Protein AF-A0A7U6GHU3-F1 (afdb_monomer_lite)

Organism: NCBI:txid1076588

Structure (mmCIF, N/CA/C/O backbone):
data_AF-A0A7U6GHU3-F1
#
_entry.id   AF-A0A7U6GHU3-F1
#
loop_
_atom_site.group_PDB
_atom_site.id
_atom_site.type_symbol
_atom_site.label_atom_id
_atom_site.label_alt_id
_atom_site.label_comp_id
_atom_site.label_asym_id
_atom_site.label_entity_id
_atom_site.label_seq_id
_atom_site.pdbx_PDB_ins_code
_atom_site.Cartn_x
_atom_site.Cartn_y
_atom_site.Cartn_z
_atom_site.occupancy
_atom_site.B_iso_or_equiv
_atom_site.auth_seq_id
_atom_site.auth_comp_id
_atom_site.auth_asym_id
_atom_site.auth_atom_id
_atom_site.pdbx_PDB_model_num
ATOM 1 N N . MET A 1 1 ? 19.789 -20.268 10.581 1.00 35.75 1 MET A N 1
ATOM 2 C CA . MET A 1 1 ? 18.664 -19.649 11.307 1.00 35.75 1 MET A CA 1
ATOM 3 C C . MET A 1 1 ? 18.310 -18.419 10.506 1.00 35.75 1 MET A C 1
ATOM 5 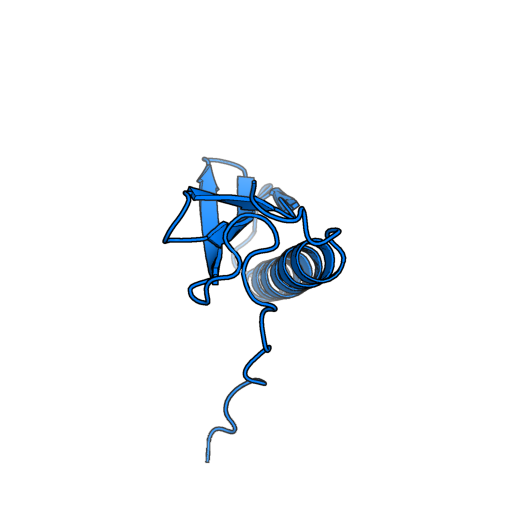O O . MET A 1 1 ? 19.188 -17.592 10.324 1.00 35.75 1 MET A O 1
ATOM 9 N N . ILE A 1 2 ? 17.135 -18.400 9.884 1.00 40.69 2 ILE A N 1
ATOM 10 C CA . ILE A 1 2 ? 16.665 -17.239 9.125 1.00 40.69 2 ILE A CA 1
ATOM 11 C C . ILE A 1 2 ? 15.994 -16.359 10.173 1.00 40.69 2 ILE A C 1
ATOM 13 O O . ILE A 1 2 ? 14.997 -16.778 10.759 1.00 40.69 2 ILE A O 1
ATOM 17 N N . GLU A 1 3 ? 16.611 -15.232 10.509 1.00 32.97 3 GLU A N 1
ATOM 18 C CA . GLU A 1 3 ? 15.977 -14.232 11.364 1.00 32.97 3 GLU A CA 1
ATOM 19 C C . GLU A 1 3 ? 14.723 -13.736 10.628 1.00 32.97 3 GLU A C 1
ATOM 21 O O . GLU A 1 3 ? 14.819 -13.454 9.428 1.00 32.97 3 GLU A O 1
ATOM 26 N N . PRO A 1 4 ? 13.539 -13.697 11.268 1.00 44.53 4 PRO A N 1
ATOM 27 C CA . PRO A 1 4 ? 12.375 -13.116 10.625 1.00 44.53 4 PRO A CA 1
ATOM 28 C C . PRO A 1 4 ? 12.723 -11.661 10.328 1.00 44.53 4 PRO A C 1
ATOM 30 O O . PRO A 1 4 ? 13.050 -10.897 11.237 1.00 44.53 4 PRO A O 1
ATOM 33 N N . MET A 1 5 ? 12.717 -11.311 9.039 1.00 40.84 5 MET A N 1
ATOM 34 C CA . MET A 1 5 ? 12.734 -9.923 8.595 1.00 40.84 5 MET A CA 1
ATOM 35 C C . MET A 1 5 ? 11.699 -9.199 9.447 1.00 40.84 5 MET A C 1
ATOM 37 O O . MET A 1 5 ? 10.550 -9.633 9.502 1.00 40.84 5 MET A O 1
ATOM 41 N N . THR A 1 6 ? 12.175 -8.209 10.196 1.00 47.62 6 THR A N 1
ATOM 42 C CA . THR A 1 6 ? 11.499 -7.466 11.258 1.00 47.62 6 THR A CA 1
ATOM 43 C C . THR A 1 6 ? 9.983 -7.485 11.072 1.00 47.62 6 THR A C 1
ATOM 45 O O . THR A 1 6 ? 9.495 -6.917 10.097 1.00 47.62 6 THR A O 1
ATOM 48 N N . GLU A 1 7 ? 9.239 -8.161 11.958 1.00 50.44 7 GLU A N 1
ATOM 49 C CA . GLU A 1 7 ? 7.773 -8.090 11.989 1.00 50.44 7 GLU A CA 1
ATOM 50 C C . GLU A 1 7 ? 7.398 -6.613 12.178 1.00 50.44 7 GLU A C 1
ATOM 52 O O . GLU A 1 7 ? 7.431 -6.081 13.285 1.00 50.44 7 GLU A O 1
ATOM 57 N N . ARG A 1 8 ? 7.168 -5.898 11.070 1.00 63.12 8 ARG A N 1
ATOM 58 C CA . ARG A 1 8 ? 6.836 -4.474 11.087 1.00 63.12 8 ARG A CA 1
ATOM 59 C C . ARG A 1 8 ? 5.455 -4.349 11.716 1.00 63.12 8 ARG A C 1
ATOM 61 O O . ARG A 1 8 ? 4.458 -4.742 11.113 1.00 63.12 8 ARG A O 1
ATOM 68 N N . GLU A 1 9 ? 5.402 -3.827 12.937 1.00 66.69 9 GLU A N 1
ATOM 69 C CA . GLU A 1 9 ? 4.146 -3.621 13.652 1.00 66.69 9 GLU A CA 1
ATOM 70 C C . GLU A 1 9 ? 3.333 -2.513 12.969 1.00 66.69 9 GLU A C 1
ATOM 72 O O . GLU A 1 9 ? 3.626 -1.320 13.077 1.00 66.69 9 GLU A O 1
ATOM 77 N N . LEU A 1 10 ? 2.292 -2.914 12.240 1.00 74.62 10 LEU A N 1
ATOM 78 C CA . LEU A 1 10 ? 1.283 -1.995 11.728 1.00 74.62 10 LEU A CA 1
ATOM 79 C C . LEU A 1 10 ? 0.377 -1.555 12.876 1.00 74.62 10 LEU A C 1
ATOM 81 O O . LEU A 1 10 ? -0.192 -2.382 13.595 1.00 74.62 10 LEU A O 1
ATOM 85 N N . SER A 1 11 ? 0.208 -0.243 13.029 1.00 83.00 11 SER A N 1
ATOM 86 C CA . SER A 1 11 ? -0.766 0.289 13.975 1.00 83.00 11 SER A CA 1
ATOM 87 C C . SER A 1 11 ? -2.189 -0.173 13.610 1.00 83.00 11 SER A C 1
ATOM 89 O O . SER A 1 11 ? -2.501 -0.402 12.431 1.00 83.00 11 SER A O 1
ATOM 91 N N . PRO A 1 12 ? -3.082 -0.330 14.609 1.00 87.31 12 PRO A N 1
ATOM 92 C CA . PRO A 1 12 ? -4.481 -0.647 14.352 1.00 87.31 12 PRO A CA 1
ATOM 93 C C . PRO A 1 12 ? -5.100 0.359 13.387 1.00 87.31 12 PRO A C 1
ATOM 95 O O . PRO A 1 12 ? -4.703 1.524 13.367 1.00 87.31 12 PRO A O 1
ATOM 98 N N . CYS A 1 13 ? -6.101 -0.075 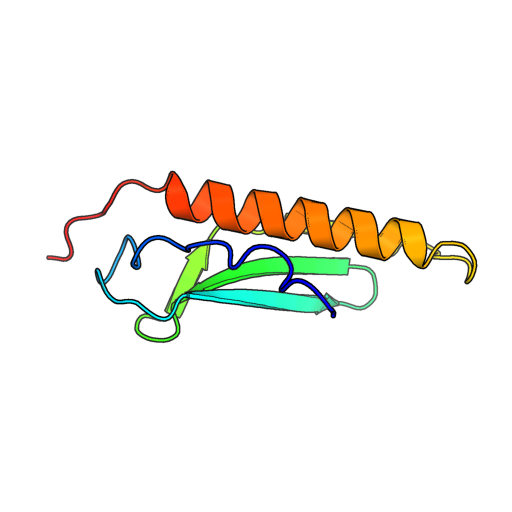12.622 1.00 88.19 13 CYS A N 1
ATOM 99 C CA . CYS A 1 13 ? -6.716 0.772 11.612 1.00 88.19 13 CYS A CA 1
ATOM 100 C C . CYS A 1 13 ? -7.123 2.139 12.182 1.00 88.19 13 CYS A C 1
ATOM 102 O O . CYS A 1 13 ? -7.907 2.165 13.133 1.00 88.19 13 CYS A O 1
ATOM 104 N N . PRO A 1 14 ? -6.687 3.268 11.594 1.00 84.88 14 PRO A N 1
ATOM 105 C CA . PRO A 1 14 ? -7.060 4.587 12.087 1.00 84.88 14 PRO A CA 1
ATOM 106 C C . PRO A 1 14 ? -8.550 4.891 11.884 1.00 84.88 14 PRO A C 1
ATOM 108 O O . PRO A 1 14 ? -9.032 5.843 12.476 1.00 84.88 14 PRO A O 1
ATOM 111 N N . PHE A 1 15 ? -9.273 4.086 11.091 1.00 85.62 15 PHE A N 1
ATOM 112 C CA . PHE A 1 15 ? -10.704 4.255 10.818 1.00 85.62 15 PHE A CA 1
ATOM 113 C C . PHE A 1 15 ? -11.600 3.370 11.699 1.00 85.62 15 PHE A C 1
ATOM 115 O O . PHE A 1 15 ? -12.594 3.842 12.241 1.00 85.62 15 PHE A O 1
ATOM 122 N N . CYS A 1 16 ? -11.286 2.073 11.831 1.00 88.81 16 CYS A N 1
ATOM 123 C CA . CYS A 1 16 ? -12.120 1.122 12.585 1.00 88.81 16 CYS A CA 1
ATOM 124 C C . CYS A 1 16 ? -11.498 0.652 13.909 1.00 88.81 16 CYS A C 1
ATOM 126 O O . CYS A 1 16 ? -12.142 -0.074 14.662 1.00 88.81 16 CYS A O 1
ATOM 128 N N . GLY A 1 17 ? -10.246 1.026 14.193 1.00 87.00 17 GLY A N 1
ATOM 129 C CA . GLY A 1 17 ? -9.519 0.662 15.412 1.00 87.00 17 GLY A CA 1
ATOM 130 C C . GLY A 1 17 ? -9.096 -0.807 15.510 1.00 87.00 17 GLY A C 1
ATOM 131 O O . GLY A 1 17 ? -8.512 -1.197 16.519 1.00 87.00 17 GLY A O 1
ATOM 132 N N . GLN A 1 18 ? -9.382 -1.633 14.499 1.00 87.44 18 GLN A N 1
ATOM 133 C CA . GLN A 1 18 ? -9.107 -3.071 14.530 1.00 87.44 18 GLN A CA 1
ATOM 134 C C . GLN A 1 18 ? -7.737 -3.412 13.929 1.00 87.44 18 GLN A C 1
ATOM 136 O O . GLN A 1 18 ? -7.227 -2.707 13.055 1.00 87.44 18 GLN A O 1
ATOM 141 N N . GLN A 1 19 ? -7.152 -4.517 14.396 1.00 84.38 19 GLN A N 1
ATOM 142 C CA . GLN A 1 19 ? -6.004 -5.149 13.742 1.00 84.38 19 GLN A CA 1
ATOM 143 C C . GLN A 1 19 ? -6.452 -5.873 12.462 1.00 84.38 19 GLN A C 1
ATOM 145 O O . GLN A 1 19 ? -7.622 -6.228 12.324 1.00 84.38 19 G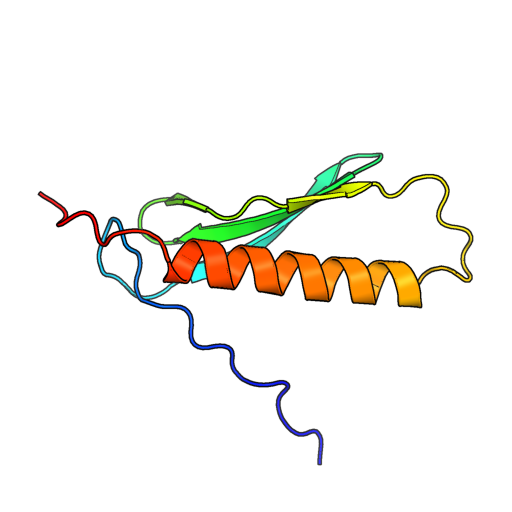LN A O 1
ATOM 150 N N . GLY A 1 20 ? -5.518 -6.102 11.537 1.00 83.44 20 GLY A N 1
ATOM 151 C CA . GLY A 1 20 ? -5.796 -6.740 10.240 1.00 83.44 20 GLY A CA 1
ATOM 152 C C . GLY A 1 20 ? -5.419 -5.865 9.048 1.00 83.44 20 GLY A C 1
ATOM 153 O O . GLY A 1 20 ? -6.164 -5.794 8.069 1.00 83.44 20 GLY A O 1
ATOM 154 N N . ILE A 1 21 ? -4.299 -5.149 9.169 1.00 87.94 21 ILE A N 1
ATOM 155 C CA . ILE A 1 21 ? -3.746 -4.334 8.090 1.00 87.94 21 ILE A CA 1
ATOM 156 C C . ILE A 1 21 ? -2.740 -5.180 7.335 1.00 87.94 21 ILE A C 1
ATOM 158 O O . ILE A 1 21 ? -1.911 -5.850 7.947 1.00 87.94 21 ILE A O 1
ATOM 162 N N . VAL A 1 22 ? -2.829 -5.148 6.015 1.00 89.69 22 VAL A N 1
ATOM 163 C CA . VAL A 1 22 ? -1.905 -5.829 5.113 1.00 89.69 22 VAL A CA 1
ATOM 164 C C . VAL A 1 22 ? -1.357 -4.841 4.103 1.00 89.69 22 VAL A C 1
ATOM 166 O O . VAL A 1 22 ? -1.995 -3.832 3.804 1.00 89.69 22 VAL A O 1
ATOM 169 N N . ILE A 1 23 ? -0.187 -5.148 3.559 1.00 89.94 23 ILE A N 1
ATOM 170 C CA . ILE A 1 23 ? 0.346 -4.441 2.400 1.00 89.94 23 ILE A CA 1
ATOM 171 C C . ILE A 1 23 ? -0.071 -5.215 1.157 1.00 89.94 23 ILE A C 1
ATOM 173 O O . ILE A 1 23 ? 0.158 -6.422 1.063 1.00 89.94 23 ILE A O 1
ATOM 177 N N . LEU A 1 24 ? -0.720 -4.524 0.228 1.00 90.50 24 LEU A N 1
ATOM 178 C CA . LEU A 1 24 ? -1.119 -5.062 -1.062 1.00 90.50 24 LEU A CA 1
ATOM 179 C C . LEU A 1 24 ? -0.232 -4.478 -2.153 1.00 90.50 24 LEU A C 1
ATOM 181 O O . LEU A 1 24 ? 0.171 -3.318 -2.083 1.00 90.50 24 LEU A O 1
ATOM 185 N N . VAL A 1 25 ? 0.043 -5.307 -3.156 1.00 89.62 25 VAL A N 1
ATOM 186 C CA . VAL A 1 25 ? 0.737 -4.917 -4.381 1.00 89.62 25 VAL A CA 1
ATOM 187 C C . VAL A 1 25 ? -0.196 -5.227 -5.547 1.00 89.62 25 VAL A C 1
ATOM 189 O O . VAL A 1 25 ? -0.462 -6.395 -5.834 1.00 89.62 25 VAL A O 1
ATOM 192 N N . GLU A 1 26 ? -0.734 -4.194 -6.186 1.00 90.56 26 GLU A N 1
ATOM 193 C CA . GLU A 1 26 ? -1.555 -4.311 -7.394 1.00 90.56 26 GLU A CA 1
ATOM 194 C C . GLU A 1 26 ? -0.654 -4.105 -8.622 1.00 90.56 26 GLU A C 1
ATOM 196 O O . GLU A 1 26 ? 0.089 -3.130 -8.698 1.00 90.56 26 GLU A O 1
ATOM 201 N N . ALA A 1 27 ? -0.680 -5.046 -9.569 1.00 87.94 27 ALA A N 1
ATOM 202 C CA . ALA A 1 27 ? 0.152 -4.993 -10.767 1.00 87.94 27 ALA A CA 1
ATOM 203 C C . ALA A 1 27 ? -0.661 -4.553 -11.990 1.00 87.94 27 ALA A C 1
ATOM 205 O O . ALA A 1 27 ? -1.647 -5.193 -12.359 1.00 87.94 27 ALA A O 1
ATOM 206 N N . GLU A 1 28 ? -0.193 -3.499 -12.644 1.00 87.62 28 GLU A N 1
ATOM 207 C CA . GLU A 1 28 ? -0.636 -3.012 -13.946 1.00 87.62 28 GLU A CA 1
ATOM 208 C C . GLU A 1 28 ? 0.468 -3.253 -14.995 1.00 87.62 28 GLU A C 1
ATOM 210 O O . GLU A 1 28 ? 1.620 -3.494 -14.630 1.00 87.62 28 GLU A O 1
ATOM 215 N N . PRO A 1 29 ? 0.173 -3.200 -16.309 1.00 82.62 29 PRO A N 1
ATOM 216 C CA . PRO A 1 29 ? 1.136 -3.565 -17.355 1.00 82.62 29 PRO A CA 1
ATOM 217 C C . PRO A 1 29 ? 2.505 -2.870 -17.269 1.00 82.62 29 PRO A C 1
ATOM 219 O O . PRO A 1 29 ? 3.509 -3.452 -17.670 1.00 82.62 29 PRO A O 1
ATOM 222 N N . GLU A 1 30 ? 2.550 -1.648 -16.737 1.00 86.06 30 GLU A N 1
ATOM 223 C CA . GLU A 1 30 ? 3.774 -0.847 -16.611 1.00 86.06 30 GLU A CA 1
ATOM 224 C C . GLU A 1 30 ? 4.034 -0.363 -15.175 1.00 86.06 30 GLU A C 1
ATOM 226 O O . GLU A 1 30 ? 5.017 0.342 -14.942 1.00 86.06 30 GLU A O 1
ATOM 231 N N . TRP A 1 31 ? 3.185 -0.738 -14.211 1.00 87.62 31 TRP A N 1
ATOM 232 C CA . TRP A 1 31 ? 3.193 -0.175 -12.858 1.00 87.62 31 TRP A CA 1
ATOM 233 C C . TRP A 1 31 ? 2.914 -1.223 -11.782 1.00 87.62 31 TRP A C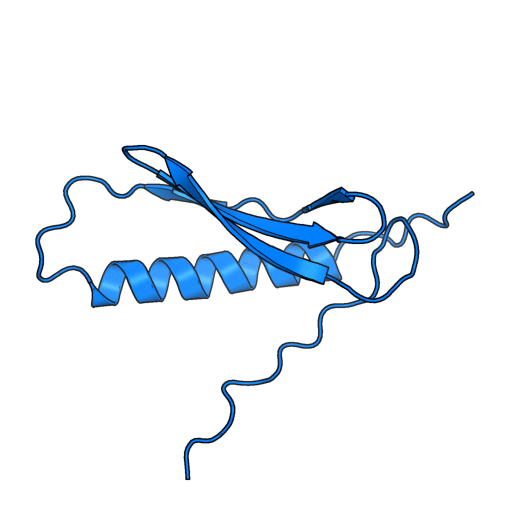 1
ATOM 235 O O . TRP A 1 31 ? 2.149 -2.159 -11.989 1.00 87.62 31 TRP A O 1
ATOM 245 N N . LEU A 1 32 ? 3.512 -1.047 -10.609 1.00 89.75 32 LEU A N 1
ATOM 246 C CA . LEU A 1 32 ? 3.147 -1.753 -9.383 1.00 89.75 32 LEU A CA 1
ATOM 247 C C . LEU A 1 32 ? 2.681 -0.722 -8.361 1.00 89.75 32 LEU A C 1
ATOM 249 O O . LEU A 1 32 ? 3.415 0.212 -8.062 1.00 89.75 32 LEU A O 1
ATOM 253 N N . HIS A 1 33 ? 1.492 -0.894 -7.803 1.00 90.38 33 HIS A N 1
ATOM 254 C CA . HIS A 1 33 ? 0.945 -0.027 -6.765 1.00 90.38 33 HIS A CA 1
ATOM 255 C C . HIS A 1 33 ? 1.049 -0.740 -5.427 1.00 90.38 33 HIS A C 1
ATOM 257 O O . HIS A 1 33 ? 0.396 -1.761 -5.219 1.00 90.38 33 HIS A O 1
ATOM 263 N N . VAL A 1 34 ? 1.864 -0.209 -4.518 1.00 92.00 34 VAL A N 1
ATOM 264 C CA . VAL A 1 34 ? 2.019 -0.734 -3.157 1.00 92.00 34 VAL A CA 1
ATOM 265 C C . VAL A 1 34 ? 1.226 0.140 -2.199 1.00 92.00 34 VAL A C 1
ATOM 267 O O . VAL A 1 34 ? 1.414 1.352 -2.195 1.00 92.00 34 VAL A O 1
ATOM 270 N N . PHE A 1 35 ? 0.342 -0.437 -1.389 1.00 91.50 35 PHE A N 1
ATOM 271 C CA . PHE A 1 35 ? -0.457 0.326 -0.424 1.00 91.50 35 PHE A CA 1
ATOM 272 C C . PHE A 1 35 ? -0.868 -0.517 0.785 1.00 91.50 35 PHE A C 1
ATOM 274 O O . PHE A 1 35 ? -0.993 -1.739 0.713 1.00 91.50 35 PHE A O 1
ATOM 281 N N . ALA A 1 36 ? -1.129 0.147 1.909 1.00 90.88 36 ALA A N 1
ATOM 282 C CA . ALA A 1 36 ? -1.707 -0.464 3.097 1.00 90.88 36 ALA A CA 1
ATOM 283 C C . ALA A 1 36 ? -3.232 -0.598 2.959 1.00 90.88 36 ALA A C 1
ATOM 285 O O . ALA A 1 36 ? -3.916 0.312 2.485 1.00 90.88 36 ALA A O 1
ATOM 286 N N . HIS A 1 37 ? -3.780 -1.728 3.401 1.00 90.31 37 HIS A N 1
ATOM 287 C CA . HIS A 1 37 ? -5.197 -2.060 3.317 1.00 90.31 37 HIS A CA 1
ATOM 288 C C . HIS A 1 37 ? -5.708 -2.685 4.617 1.00 90.31 37 HIS A C 1
ATOM 290 O O . HIS A 1 37 ? -5.120 -3.630 5.137 1.00 90.31 37 HIS A O 1
ATOM 296 N N . CYS A 1 38 ? -6.844 -2.202 5.123 1.00 91.00 38 CYS A N 1
ATOM 297 C CA . CYS A 1 38 ? -7.547 -2.828 6.239 1.00 91.00 38 CYS A CA 1
ATOM 298 C C . CYS A 1 38 ? -8.572 -3.849 5.740 1.00 91.00 38 CYS A C 1
ATOM 300 O O . CYS A 1 38 ? -9.578 -3.463 5.144 1.00 91.00 38 CYS A O 1
ATOM 302 N N . HIS A 1 39 ? -8.393 -5.127 6.084 1.00 88.94 39 HIS A N 1
ATOM 303 C CA . HIS A 1 39 ? -9.339 -6.182 5.702 1.00 88.94 39 HIS A CA 1
ATOM 304 C C . HIS A 1 39 ? -10.741 -6.027 6.309 1.00 88.94 39 HIS A C 1
ATOM 306 O O . HIS A 1 39 ? -11.703 -6.549 5.751 1.00 88.94 39 HIS A O 1
ATOM 312 N N . ASN A 1 40 ? -10.879 -5.310 7.429 1.00 88.94 40 ASN A N 1
ATOM 313 C CA . ASN A 1 40 ? -12.150 -5.249 8.155 1.00 88.94 40 ASN A CA 1
ATOM 314 C C . ASN A 1 40 ? -13.073 -4.135 7.652 1.00 88.94 40 ASN A C 1
ATOM 316 O O . ASN A 1 40 ? -14.282 -4.334 7.586 1.00 88.94 40 ASN A O 1
ATOM 320 N N . CYS A 1 41 ? -12.528 -2.963 7.310 1.00 89.62 41 CYS A N 1
ATOM 321 C CA . CYS A 1 41 ? -13.324 -1.819 6.840 1.00 89.62 41 CYS A CA 1
ATOM 322 C C . CYS A 1 41 ? -13.032 -1.404 5.392 1.00 89.62 41 CYS A C 1
ATOM 324 O O . CYS A 1 41 ? -13.706 -0.521 4.869 1.00 89.62 41 CYS A O 1
ATOM 326 N N . GLY A 1 42 ? -12.033 -2.007 4.744 1.00 89.12 42 GLY A N 1
ATOM 327 C CA . GLY A 1 42 ? -11.663 -1.712 3.362 1.00 89.12 42 GLY A CA 1
ATOM 328 C C . GLY A 1 42 ? -10.838 -0.437 3.168 1.00 89.12 42 GLY A C 1
ATOM 329 O O . GLY A 1 42 ? -10.520 -0.096 2.029 1.00 89.12 42 GLY A O 1
ATOM 330 N N . ALA A 1 43 ? -10.473 0.266 4.246 1.00 89.00 43 ALA A N 1
ATOM 331 C CA . ALA A 1 43 ? -9.671 1.482 4.161 1.00 89.00 43 ALA A CA 1
ATOM 332 C C . ALA A 1 43 ? -8.311 1.220 3.493 1.00 89.00 43 ALA A C 1
ATOM 334 O O . ALA A 1 43 ? -7.666 0.208 3.774 1.00 89.00 43 ALA A O 1
ATOM 335 N N . ARG A 1 44 ? -7.880 2.149 2.633 1.00 89.31 44 ARG A N 1
ATOM 336 C CA . ARG A 1 44 ? -6.590 2.124 1.927 1.00 89.31 44 ARG A CA 1
ATOM 337 C C . ARG A 1 44 ? -5.721 3.319 2.340 1.00 89.31 44 ARG A C 1
ATOM 339 O O . ARG A 1 44 ? -6.251 4.398 2.629 1.00 89.31 44 ARG A O 1
ATOM 346 N N . GLY A 1 45 ? -4.402 3.141 2.360 1.00 84.25 45 GLY A N 1
ATOM 347 C CA . GLY A 1 45 ? -3.450 4.213 2.649 1.00 84.25 45 GLY A CA 1
ATOM 348 C C . GLY A 1 45 ? -2.056 3.997 2.071 1.00 84.25 45 GLY A C 1
ATOM 349 O O . GLY A 1 45 ? -1.715 2.882 1.695 1.00 84.25 45 GLY A O 1
ATOM 350 N N . GLY A 1 46 ? -1.280 5.080 1.989 1.00 79.06 46 GLY A N 1
ATOM 351 C CA . GLY A 1 46 ? 0.121 5.059 1.570 1.00 79.06 46 GLY A CA 1
ATOM 352 C C . GLY A 1 46 ? 0.378 4.453 0.193 1.00 79.06 46 GLY A C 1
ATOM 353 O O . GLY A 1 46 ? 1.282 3.634 0.062 1.00 79.06 46 GLY A O 1
ATOM 354 N N . GLU A 1 47 ? -0.426 4.804 -0.817 1.00 87.75 47 GLU A N 1
ATOM 355 C CA . GLU A 1 47 ? -0.210 4.293 -2.173 1.00 87.75 47 GLU A CA 1
ATOM 356 C C . GLU A 1 47 ? 1.086 4.842 -2.773 1.00 87.75 47 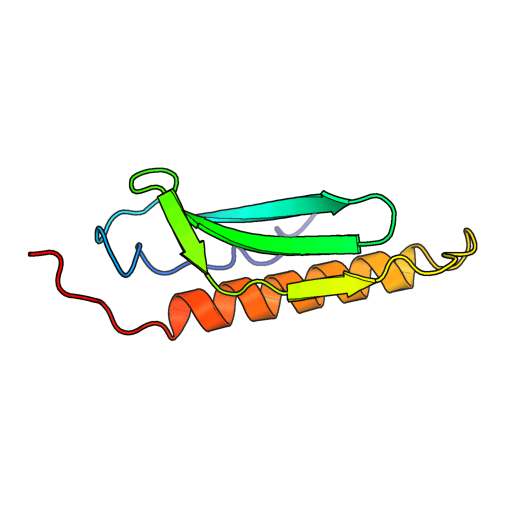GLU A C 1
ATOM 358 O O . GLU A 1 47 ? 1.257 6.052 -2.917 1.00 87.75 47 GLU A O 1
ATOM 363 N N . THR A 1 48 ? 1.975 3.925 -3.145 1.00 88.81 48 THR A N 1
ATOM 364 C CA . THR A 1 48 ? 3.248 4.210 -3.799 1.00 88.81 48 THR A CA 1
ATOM 365 C C . THR A 1 48 ? 3.303 3.468 -5.137 1.00 88.81 48 THR A C 1
ATOM 367 O O . THR A 1 48 ? 3.410 2.237 -5.144 1.00 88.81 48 THR A O 1
ATOM 370 N N . PRO A 1 49 ? 3.209 4.182 -6.273 1.00 89.75 49 PRO A N 1
ATOM 371 C CA . PRO A 1 49 ? 3.369 3.595 -7.596 1.00 89.75 49 PRO A CA 1
ATOM 372 C C . PRO A 1 49 ? 4.856 3.415 -7.941 1.00 89.75 49 PRO A C 1
ATOM 374 O O . PRO A 1 49 ? 5.660 4.331 -7.782 1.00 89.75 49 PRO A O 1
ATOM 377 N N . ILE A 1 50 ? 5.211 2.249 -8.475 1.00 87.62 50 ILE A N 1
ATOM 378 C CA . ILE A 1 50 ? 6.544 1.896 -8.973 1.00 87.62 50 ILE A CA 1
ATOM 379 C C . ILE A 1 50 ? 6.427 1.650 -10.474 1.00 87.62 50 ILE A C 1
ATOM 381 O O . ILE A 1 50 ? 5.679 0.772 -10.905 1.00 87.62 50 ILE A O 1
ATOM 385 N N . GLN A 1 51 ? 7.180 2.394 -11.282 1.00 86.25 51 GLN A N 1
ATOM 386 C CA . GLN A 1 51 ? 7.197 2.192 -12.728 1.00 86.25 51 GLN A CA 1
ATOM 387 C C . GLN A 1 51 ? 8.092 0.999 -13.087 1.00 86.25 51 GLN A C 1
ATOM 389 O O . GLN A 1 51 ? 9.297 1.023 -12.848 1.00 86.25 51 GLN A O 1
ATOM 394 N N . MET A 1 52 ? 7.537 -0.022 -13.740 1.00 80.00 52 MET A N 1
ATOM 395 C CA . MET A 1 52 ? 8.278 -1.200 -14.217 1.00 80.00 52 MET A CA 1
ATOM 396 C C . MET A 1 52 ? 9.001 -0.957 -15.555 1.00 80.00 52 MET A C 1
ATOM 398 O O . MET A 1 52 ? 9.280 -1.902 -16.293 1.00 80.00 52 MET A O 1
ATOM 402 N N . GLY A 1 53 ? 9.278 0.301 -15.909 1.00 67.94 53 GLY A N 1
ATOM 403 C CA . GLY A 1 53 ? 9.786 0.688 -17.225 1.00 67.94 53 GLY A CA 1
ATOM 404 C C . GLY A 1 53 ? 10.990 -0.151 -17.667 1.00 67.94 53 GLY A C 1
ATOM 405 O O . GLY A 1 53 ? 12.073 -0.028 -17.105 1.00 67.94 53 GLY A O 1
ATOM 406 N N . GLY A 1 54 ? 10.792 -1.006 -18.678 1.00 58.53 54 GLY A N 1
ATOM 407 C CA . GLY A 1 54 ? 11.855 -1.720 -19.394 1.00 58.53 54 GLY A CA 1
ATOM 408 C C . GLY A 1 54 ? 12.861 -2.466 -18.513 1.00 58.53 54 GLY A C 1
ATOM 409 O O . GLY A 1 54 ? 14.056 -2.412 -18.807 1.00 58.53 54 GLY A O 1
ATOM 410 N N . VAL A 1 55 ? 12.411 -3.126 -17.438 1.00 56.38 55 VAL A N 1
ATOM 411 C CA . VAL A 1 55 ? 13.269 -3.907 -16.529 1.00 56.38 55 VAL A CA 1
ATOM 412 C C . VAL A 1 55 ? 14.005 -4.984 -17.335 1.00 56.38 55 VAL A C 1
ATOM 414 O O . VAL A 1 55 ? 13.466 -6.042 -17.655 1.00 56.38 55 VAL A O 1
ATOM 417 N N . GLN A 1 56 ? 15.258 -4.700 -17.696 1.00 54.78 56 GLN A N 1
ATOM 418 C CA . GLN A 1 56 ? 16.188 -5.715 -18.182 1.00 54.78 56 GLN A CA 1
ATOM 419 C C . GLN A 1 56 ? 16.357 -6.762 -17.067 1.00 54.78 56 GLN A C 1
ATOM 421 O O . GLN A 1 56 ? 16.355 -6.389 -15.896 1.00 54.78 56 GLN A O 1
ATOM 426 N N . PRO A 1 57 ? 16.506 -8.061 -17.370 1.00 54.94 57 PRO A N 1
ATOM 427 C CA . PRO A 1 57 ? 16.478 -9.138 -16.368 1.00 54.94 57 PRO A CA 1
ATOM 428 C C . PRO A 1 57 ? 17.500 -8.987 -15.216 1.00 54.94 57 PRO A C 1
ATOM 430 O O . PRO A 1 57 ? 17.299 -9.528 -14.128 1.00 54.94 57 PRO A O 1
ATOM 433 N N . GLU A 1 58 ? 18.554 -8.189 -15.410 1.00 55.31 58 GLU A N 1
ATOM 434 C CA . GLU A 1 58 ? 19.558 -7.824 -14.398 1.00 55.31 58 GLU A CA 1
ATOM 435 C C . GLU A 1 58 ? 19.043 -6.830 -13.329 1.00 55.31 58 GLU A C 1
ATOM 437 O O . GLU A 1 58 ? 19.664 -6.668 -12.281 1.00 55.31 58 GLU A O 1
ATOM 442 N N . ALA A 1 59 ? 17.879 -6.205 -13.539 1.00 59.72 59 ALA A N 1
ATOM 443 C CA . ALA A 1 59 ? 17.272 -5.204 -12.656 1.00 59.72 59 ALA A CA 1
ATOM 444 C C . ALA A 1 59 ? 16.334 -5.791 -11.578 1.00 59.72 59 ALA A C 1
ATOM 446 O O . ALA A 1 59 ? 15.659 -5.047 -10.867 1.00 59.72 59 ALA A O 1
ATOM 447 N N . SER A 1 60 ? 16.333 -7.115 -11.389 1.00 64.38 60 SER A N 1
ATOM 448 C CA . SER A 1 60 ? 15.513 -7.794 -10.370 1.00 64.38 60 SER A CA 1
ATOM 449 C C . SER A 1 60 ? 15.825 -7.317 -8.941 1.00 64.38 60 SER A C 1
ATOM 451 O O . SER A 1 60 ? 14.910 -7.113 -8.151 1.00 64.38 60 SER A O 1
ATOM 453 N N . HIS A 1 61 ? 17.098 -7.060 -8.614 1.00 69.94 61 HIS A N 1
ATOM 454 C CA . HIS A 1 61 ? 17.475 -6.508 -7.302 1.00 69.94 61 HIS A CA 1
ATOM 455 C C . HIS A 1 61 ? 17.005 -5.063 -7.107 1.00 69.94 61 H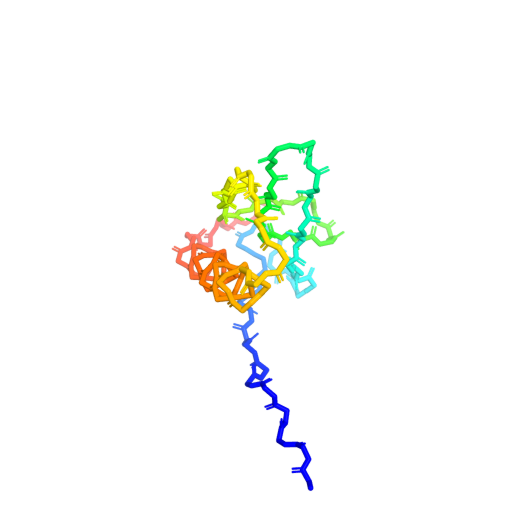IS A C 1
ATOM 457 O O . HIS A 1 61 ? 16.670 -4.675 -5.993 1.00 69.94 61 HIS A O 1
ATOM 463 N N . HIS A 1 62 ? 16.967 -4.278 -8.186 1.00 74.88 62 HIS A N 1
ATOM 464 C CA . HIS A 1 62 ? 16.496 -2.898 -8.131 1.00 74.88 62 HIS A CA 1
ATOM 465 C C . HIS A 1 62 ? 14.989 -2.862 -7.868 1.00 74.88 62 HIS A C 1
ATOM 467 O O . HIS A 1 62 ? 14.541 -2.146 -6.985 1.00 74.88 62 HIS A O 1
ATOM 473 N N . LEU A 1 63 ? 14.218 -3.720 -8.543 1.00 78.94 63 LEU A N 1
ATOM 474 C CA . LEU A 1 63 ? 12.777 -3.828 -8.316 1.00 78.94 63 LEU A CA 1
ATOM 475 C C . LEU A 1 63 ? 12.433 -4.271 -6.886 1.00 78.94 63 LEU A C 1
ATOM 477 O O . LEU A 1 63 ? 11.479 -3.765 -6.304 1.00 78.94 63 LEU A O 1
ATOM 481 N N . VAL A 1 64 ? 13.208 -5.198 -6.312 1.00 82.44 64 VAL A N 1
ATOM 482 C CA . VAL A 1 64 ? 13.026 -5.621 -4.914 1.00 82.44 64 VAL A CA 1
ATOM 483 C C . VAL A 1 64 ? 13.286 -4.459 -3.955 1.00 82.44 64 VAL A C 1
ATOM 485 O O . VAL A 1 64 ? 12.470 -4.234 -3.070 1.00 82.44 64 VAL A O 1
ATOM 488 N N . ALA A 1 65 ? 14.353 -3.683 -4.163 1.00 84.25 65 ALA A N 1
ATOM 489 C CA . ALA A 1 65 ? 14.643 -2.516 -3.331 1.00 84.25 65 ALA A CA 1
ATOM 490 C C . ALA A 1 65 ? 13.536 -1.446 -3.421 1.00 84.25 65 ALA A C 1
ATOM 492 O O . ALA A 1 65 ? 13.115 -0.906 -2.399 1.00 84.25 65 ALA A O 1
ATOM 493 N N . GLU A 1 66 ? 13.011 -1.191 -4.623 1.00 86.62 66 GLU A N 1
ATOM 494 C CA . GLU A 1 66 ? 11.882 -0.271 -4.822 1.00 86.62 66 GLU A CA 1
ATOM 495 C C . GLU A 1 66 ? 10.614 -0.772 -4.113 1.00 86.62 66 GLU A C 1
ATOM 497 O O . GLU A 1 66 ? 9.921 0.004 -3.460 1.00 86.62 66 GLU A O 1
ATOM 502 N N . LEU A 1 67 ? 10.326 -2.078 -4.177 1.00 85.50 67 LEU A N 1
ATOM 503 C CA . LEU A 1 67 ? 9.199 -2.695 -3.469 1.00 85.50 67 LEU A CA 1
ATOM 504 C C . LEU A 1 67 ? 9.349 -2.613 -1.946 1.00 85.50 67 LEU A C 1
ATOM 506 O O . LEU A 1 67 ? 8.372 -2.331 -1.248 1.00 85.50 67 LEU A O 1
ATOM 510 N N . GLU A 1 68 ? 10.550 -2.850 -1.418 1.00 87.69 68 GLU A N 1
ATOM 511 C CA . GLU A 1 68 ? 10.835 -2.721 0.013 1.00 87.69 68 GLU A CA 1
ATOM 512 C C . GLU A 1 68 ? 10.650 -1.275 0.484 1.00 87.69 68 GLU A C 1
ATOM 514 O O . GLU A 1 68 ? 9.973 -1.051 1.491 1.00 87.69 68 GLU A O 1
ATOM 519 N N . SER A 1 69 ? 11.160 -0.305 -0.281 1.00 88.00 69 SER A N 1
ATOM 520 C CA . SER A 1 69 ? 11.016 1.122 0.017 1.00 88.00 69 SER A CA 1
ATOM 521 C C . SER A 1 69 ? 9.557 1.581 -0.065 1.00 88.00 69 SER A C 1
ATOM 523 O O . SER A 1 69 ? 9.054 2.231 0.851 1.00 88.00 69 SER A O 1
ATOM 525 N N . ALA A 1 70 ? 8.823 1.173 -1.101 1.00 88.69 70 ALA A N 1
ATOM 526 C CA . ALA A 1 70 ? 7.398 1.467 -1.236 1.00 88.69 70 ALA A CA 1
ATOM 527 C C . ALA A 1 70 ? 6.570 0.860 -0.093 1.00 88.69 70 ALA A C 1
ATOM 529 O O . ALA A 1 70 ? 5.631 1.478 0.410 1.00 88.69 70 ALA A O 1
ATOM 530 N N . THR A 1 71 ? 6.954 -0.330 0.374 1.00 88.88 71 THR A N 1
ATOM 531 C CA . THR A 1 71 ? 6.352 -0.954 1.556 1.00 88.88 71 THR A CA 1
ATOM 532 C C . THR A 1 71 ? 6.612 -0.125 2.817 1.00 88.88 71 THR A C 1
ATOM 534 O O . THR A 1 71 ? 5.714 0.014 3.643 1.00 88.88 71 THR A O 1
ATOM 537 N N . GLU A 1 72 ? 7.811 0.442 2.985 1.00 88.31 72 GLU A N 1
ATOM 538 C CA . GLU A 1 72 ? 8.120 1.333 4.116 1.00 88.31 72 GLU A CA 1
ATOM 539 C C . GLU A 1 72 ? 7.254 2.582 4.106 1.00 88.31 72 GLU A C 1
ATOM 541 O O . GLU A 1 72 ? 6.655 2.913 5.126 1.00 88.31 72 GLU A O 1
ATOM 546 N N . VAL A 1 73 ? 7.127 3.224 2.946 1.00 88.56 73 VAL A N 1
ATOM 547 C CA . VAL A 1 73 ? 6.278 4.406 2.779 1.00 88.56 73 VAL A CA 1
ATOM 548 C C . VAL A 1 73 ? 4.821 4.076 3.105 1.00 88.56 73 VAL A C 1
ATOM 550 O O . VAL A 1 73 ? 4.173 4.823 3.836 1.00 88.56 73 VAL A O 1
ATOM 553 N N . ALA A 1 74 ? 4.314 2.934 2.631 1.00 88.31 74 ALA A N 1
ATOM 554 C CA . ALA A 1 74 ? 2.946 2.506 2.904 1.00 88.31 74 ALA A CA 1
ATOM 555 C C . ALA A 1 74 ? 2.684 2.262 4.402 1.00 88.31 74 ALA A C 1
ATOM 557 O O . ALA A 1 74 ? 1.632 2.642 4.921 1.00 88.31 74 ALA A O 1
ATOM 558 N N . VAL A 1 75 ? 3.640 1.645 5.105 1.00 87.12 75 VAL A N 1
ATOM 559 C CA . VAL A 1 75 ? 3.571 1.402 6.556 1.00 87.12 75 VAL A CA 1
ATOM 560 C C . VAL A 1 75 ? 3.645 2.714 7.341 1.00 87.12 75 VAL A C 1
ATOM 562 O O . VAL A 1 75 ? 2.871 2.911 8.279 1.00 87.12 75 VAL A O 1
ATOM 565 N N . ASP A 1 76 ? 4.560 3.609 6.973 1.00 88.62 76 ASP A N 1
ATOM 566 C CA . ASP A 1 76 ? 4.774 4.879 7.666 1.00 88.62 76 ASP A CA 1
ATOM 567 C C . ASP A 1 76 ? 3.578 5.823 7.489 1.00 88.62 76 ASP A C 1
ATOM 569 O O . ASP A 1 76 ? 3.037 6.315 8.479 1.00 88.62 76 ASP A O 1
ATOM 573 N N . ASP A 1 77 ? 3.070 5.981 6.258 1.00 88.12 77 ASP A N 1
ATOM 574 C CA . ASP A 1 77 ? 1.837 6.736 5.985 1.00 88.12 77 ASP A CA 1
ATOM 575 C C . ASP A 1 77 ? 0.677 6.207 6.829 1.00 88.12 77 ASP A C 1
ATOM 577 O O . ASP A 1 77 ? -0.039 6.980 7.466 1.00 88.12 77 ASP A O 1
ATOM 581 N N . TRP A 1 78 ? 0.516 4.882 6.890 1.00 87.38 78 TRP A N 1
ATOM 582 C CA . TRP A 1 78 ? -0.526 4.263 7.699 1.00 87.38 78 TRP A CA 1
ATOM 583 C C . TRP A 1 78 ? -0.390 4.608 9.183 1.00 87.38 78 TRP A C 1
ATOM 585 O O . TRP A 1 78 ? -1.371 4.978 9.828 1.00 87.38 78 TRP A O 1
ATOM 595 N N . ASN A 1 79 ? 0.826 4.516 9.718 1.00 86.38 79 ASN A N 1
ATOM 596 C CA . ASN A 1 79 ? 1.114 4.769 11.125 1.00 86.38 79 ASN A CA 1
ATOM 597 C C . ASN A 1 79 ? 1.037 6.254 11.508 1.00 86.38 79 ASN A C 1
ATOM 599 O O . ASN A 1 79 ? 0.749 6.568 12.664 1.00 86.38 79 ASN A O 1
ATOM 603 N N . MET A 1 80 ? 1.261 7.162 10.557 1.00 86.00 80 MET A N 1
ATOM 604 C CA . MET A 1 80 ? 1.146 8.608 10.756 1.00 86.00 80 MET A CA 1
ATOM 605 C C . MET A 1 80 ? -0.282 9.135 10.607 1.00 86.00 80 MET A C 1
ATOM 607 O O . MET A 1 80 ? -0.552 10.277 10.996 1.00 86.00 80 MET A O 1
ATOM 611 N N . ARG A 1 81 ? -1.213 8.343 10.060 1.00 81.31 81 ARG A N 1
ATOM 612 C CA . ARG A 1 81 ? -2.598 8.793 9.900 1.00 81.31 81 ARG A CA 1
ATOM 613 C C . ARG A 1 81 ? -3.216 9.125 11.256 1.00 81.31 81 ARG A C 1
ATOM 615 O O . ARG A 1 81 ? -3.122 8.331 12.199 1.00 81.31 81 ARG A O 1
ATOM 622 N N . PRO A 1 82 ? -3.887 10.285 11.372 1.00 77.00 82 PRO A N 1
ATOM 623 C CA . PRO A 1 82 ? -4.616 10.600 12.583 1.00 77.00 82 PRO A CA 1
ATOM 624 C C . PRO A 1 82 ? -5.657 9.505 12.806 1.00 77.00 82 PRO A C 1
ATOM 626 O O . PRO A 1 82 ? -6.364 9.110 11.880 1.00 77.00 82 PRO A O 1
ATOM 629 N N . LYS A 1 83 ? -5.742 9.009 14.043 1.00 70.00 83 LYS A N 1
ATOM 630 C CA . LYS A 1 83 ? -6.822 8.111 14.447 1.00 70.00 83 LYS A CA 1
ATOM 631 C C . LYS A 1 83 ? -8.114 8.903 14.337 1.00 70.00 83 LYS A C 1
ATOM 633 O O . LYS A 1 83 ? -8.415 9.718 15.212 1.00 70.00 83 LYS A O 1
ATOM 638 N N . GLU A 1 84 ? -8.849 8.699 13.254 1.00 64.94 84 GLU A N 1
ATOM 639 C CA . GLU A 1 84 ? -10.217 9.164 13.185 1.00 64.94 84 GLU A CA 1
ATOM 640 C C . GLU A 1 84 ? -10.957 8.365 14.251 1.00 64.94 84 GLU A C 1
ATOM 642 O O . GLU A 1 84 ? -11.013 7.137 14.215 1.00 64.94 84 GLU A O 1
ATOM 647 N N . GLN A 1 85 ? -11.434 9.050 15.290 1.00 50.97 85 GLN A N 1
ATOM 648 C CA . GLN A 1 85 ? -12.293 8.400 16.266 1.00 50.97 85 GLN A CA 1
ATOM 649 C C . GLN A 1 85 ? -13.544 7.964 15.505 1.00 50.97 85 GLN A C 1
ATOM 651 O O . GLN A 1 85 ? -14.401 8.791 15.193 1.00 50.97 85 GLN A O 1
ATOM 656 N N . GLY A 1 86 ? -13.579 6.681 15.137 1.00 51.19 86 GLY A N 1
ATOM 657 C CA . GLY A 1 86 ? -14.731 6.037 14.532 1.00 51.19 86 GLY A CA 1
ATOM 658 C C . GLY A 1 86 ? -15.964 6.386 15.354 1.00 51.19 86 GLY A C 1
ATOM 659 O O . GLY A 1 86 ? -15.969 6.227 16.576 1.00 51.19 86 GLY A O 1
ATOM 660 N N . LYS A 1 87 ? -16.937 6.970 14.662 1.00 43.16 87 LYS A N 1
ATOM 661 C CA . LYS A 1 87 ? -18.179 7.509 15.208 1.00 43.16 87 LYS A CA 1
ATOM 662 C C . LYS A 1 87 ? -19.045 6.433 15.861 1.00 43.16 87 LYS A C 1
ATOM 664 O O . LYS A 1 87 ? -19.071 5.305 15.321 1.00 43.16 87 LYS A O 1
#

Radius of gyration: 14.78 Å; chains: 1; bounding box: 38×30×36 Å

pLDDT: mean 78.12, std 15.75, range [32.97, 92.0]

Secondary structure (DSSP, 8-state):
---------PPPPTTT--S-EEEEEEEETTEEEEEEEETTT--EEEEEEEE-TT--GGGHHHHHHHHHHHHHHHHHHHHHS------

Foldseek 3Di:
DDDPPPPQDFQAFLAPRHDAKDWDWDDDPFWTWTWIAHPPPGDIWQTDIDGNPPDDVVCPVVVVVSNVVSNVSRRVRRNPDHNPPHD

Sequence (87 aa):
MIEPMTERELSPCPFCGQQGIVILVEAEPEWLHVFAHCHNCGARGGETPIQMGGVQPEASHHLVAELESATEVAVDDWNMRPKEQGK